Protein AF-A0A7X7E985-F1 (afdb_monomer)

Foldseek 3Di:
DDDDDDDDDDDDDDDPDDPDDDDPPPVVVVVVVVVVVVVVVVVDVVVNPVCPDLVNLLVVLVVCCVVVNDPPVRSVVVSVVCVVVVVVVVVVVVVVVVVVVCVVCVVVVNDDPVVVVVVVVVVVVVVVVVVVVVVVVVVVVVVVVVDDPDD

pLDDT: mean 75.58, std 18.16, range [35.88, 96.62]

Radius of gyration: 42.48 Å; Cα contacts (8 Å, |Δi|>4): 26; chains: 1; bounding box: 105×61×126 Å

Mean predicted aligned error: 18.36 Å

Sequence (151 aa):
MTEEADSNRVSEDQEDATGESGAESDTRSAAAHGVRDLIERTFLAGMGAAALTKDRVQELVEEFIRKGQLSTDEGRDVVDRLVARSRDEARAVLKKADVSLHGAYQDLGLSTKGELEDMEFRLRQLEHRVQLLEAAADLQAGQEAAGPDGE

Solvent-accessible surface area (backbone atoms only — not comparable to full-atom values): 9213 Å² total; per-residue (Å²): 141,77,82,84,90,78,91,78,90,79,90,82,90,78,83,94,73,81,96,78,89,84,80,73,64,61,67,57,49,54,52,53,51,53,52,50,53,52,50,53,52,52,52,49,59,75,63,31,78,87,58,72,40,70,66,53,53,49,55,51,41,54,47,36,33,76,70,71,76,38,53,74,65,59,38,50,52,53,52,51,52,49,60,54,49,50,54,55,50,48,52,54,48,50,58,48,47,54,54,53,48,54,50,54,28,54,78,69,70,48,80,51,74,65,60,50,53,54,49,50,55,53,46,56,53,49,53,54,53,48,54,56,49,51,56,51,48,54,52,49,55,60,51,62,77,62,56,87,89,77,130

Secondary structure (DSSP, 8-state):
---------------------SSSHHHHHHHHHHHHHHHHHHHHHHH-GGG--HHHHHHHHHHHHHTTSS-HHHHHHHHHHHHHHHHHHHHHHHHHHHHHHHHHHHHTT---HHHHHHHHHHHHHHHHHHHHHHHHHHHHHHHHTTS----

Structure (mmCIF, N/CA/C/O backbone):
data_AF-A0A7X7E985-F1
#
_entry.id   AF-A0A7X7E985-F1
#
loop_
_atom_site.group_PDB
_atom_site.id
_atom_site.type_symbol
_atom_site.label_atom_id
_atom_site.label_alt_id
_atom_site.label_comp_id
_atom_site.label_asym_id
_atom_site.label_entity_id
_atom_site.label_seq_id
_atom_site.pdbx_PDB_ins_code
_atom_site.Cartn_x
_atom_site.Cartn_y
_atom_site.Cartn_z
_atom_site.occupancy
_atom_site.B_iso_or_equiv
_atom_site.auth_seq_id
_atom_site.auth_comp_id
_atom_site.auth_asym_id
_atom_site.auth_atom_id
_atom_site.pdbx_PDB_model_num
ATOM 1 N N . MET A 1 1 ? -81.311 45.860 42.038 1.00 35.88 1 MET A N 1
ATOM 2 C CA . MET A 1 1 ? -82.310 44.941 42.612 1.00 35.88 1 MET A CA 1
ATOM 3 C C . MET A 1 1 ? -82.246 43.671 41.786 1.00 35.88 1 MET A C 1
ATOM 5 O O . MET A 1 1 ? -82.687 43.740 40.646 1.00 35.88 1 MET A O 1
ATOM 9 N N . THR A 1 2 ? -81.644 42.564 42.205 1.00 40.31 2 THR A N 1
ATOM 10 C CA . THR A 1 2 ? -80.744 42.185 43.333 1.00 40.31 2 THR A CA 1
ATOM 11 C C . THR A 1 2 ? -79.963 40.942 42.819 1.00 40.31 2 THR A C 1
ATOM 13 O O . THR A 1 2 ? -80.179 40.559 41.669 1.00 40.31 2 THR A O 1
ATOM 16 N N . GLU A 1 3 ? -79.020 40.283 43.493 1.00 44.09 3 GLU A N 1
ATOM 17 C CA . GLU A 1 3 ? -78.332 40.448 44.793 1.00 44.09 3 GLU A CA 1
ATOM 18 C C . GLU A 1 3 ? -77.073 41.363 44.602 1.00 44.09 3 GLU A C 1
ATOM 20 O O . GLU A 1 3 ? -77.172 42.275 43.776 1.00 44.09 3 GLU A O 1
ATOM 25 N N . GLU A 1 4 ? -75.925 41.412 45.309 1.00 40.91 4 GLU A N 1
ATOM 26 C CA . GLU A 1 4 ? -75.210 40.606 46.338 1.00 40.91 4 GLU A CA 1
ATOM 27 C C . GLU A 1 4 ? -74.616 39.265 45.798 1.00 40.91 4 GLU A C 1
ATOM 29 O O . GLU A 1 4 ? -75.235 38.622 44.961 1.00 40.91 4 GLU A O 1
ATOM 34 N N . ALA A 1 5 ? -73.317 38.921 45.926 1.00 42.34 5 ALA A N 1
ATOM 35 C CA . ALA A 1 5 ? -72.364 38.732 47.053 1.00 42.34 5 ALA A CA 1
ATOM 36 C C . ALA A 1 5 ? -72.441 37.297 47.651 1.00 42.34 5 ALA A C 1
ATOM 38 O O . ALA A 1 5 ? -73.527 36.736 47.718 1.00 42.34 5 ALA A O 1
ATOM 39 N N . ASP A 1 6 ? -71.367 36.598 48.056 1.00 42.91 6 ASP A N 1
ATOM 40 C CA . ASP A 1 6 ? -69.960 36.941 48.372 1.00 42.91 6 ASP A CA 1
ATOM 41 C C . ASP A 1 6 ? -69.045 35.678 48.224 1.00 42.91 6 ASP A C 1
ATOM 43 O O . ASP A 1 6 ? -69.581 34.578 48.178 1.00 42.91 6 ASP A O 1
ATOM 47 N N . SER A 1 7 ? -67.703 35.831 48.228 1.00 44.31 7 SER A N 1
ATOM 48 C CA . SER A 1 7 ? -66.670 34.913 48.800 1.00 44.31 7 SER A CA 1
ATOM 49 C C . SER A 1 7 ? -66.619 33.399 48.420 1.00 44.31 7 SER A C 1
ATOM 51 O O . SER A 1 7 ? -67.623 32.711 48.387 1.00 44.31 7 SER A O 1
ATOM 53 N N . ASN A 1 8 ? -65.475 32.704 48.272 1.00 40.03 8 ASN A N 1
ATOM 54 C CA . ASN A 1 8 ? -64.070 32.950 48.653 1.00 40.03 8 ASN A CA 1
ATOM 55 C C . ASN A 1 8 ? -63.147 31.817 48.098 1.00 40.03 8 ASN A C 1
ATOM 57 O O . ASN A 1 8 ? -63.649 30.713 47.937 1.00 40.03 8 ASN A O 1
ATOM 61 N N . ARG A 1 9 ? -61.810 32.035 48.050 1.00 41.31 9 ARG A N 1
ATOM 62 C CA . ARG A 1 9 ? -60.705 31.025 48.213 1.00 41.31 9 ARG A CA 1
ATOM 63 C C . ARG A 1 9 ? -60.568 29.833 47.221 1.00 41.31 9 ARG A C 1
ATOM 65 O O . ARG A 1 9 ? -61.555 29.305 46.744 1.00 41.31 9 ARG A O 1
ATOM 72 N N . VAL A 1 10 ? -59.370 29.279 46.953 1.00 42.94 10 VAL A N 1
ATOM 73 C CA . VAL A 1 10 ? -57.961 29.757 47.063 1.00 42.94 10 VAL A CA 1
ATOM 74 C C . VAL A 1 10 ? -57.035 28.812 46.262 1.00 42.94 10 VAL A C 1
ATOM 76 O O . VAL A 1 10 ? -57.389 27.643 46.135 1.00 42.94 10 VAL A O 1
ATOM 79 N N . SER A 1 11 ? -55.853 29.295 45.831 1.00 40.66 11 SER A N 1
ATOM 80 C CA . SER A 1 11 ? -54.718 28.522 45.247 1.00 40.66 11 SER A CA 1
ATOM 81 C C . SER A 1 11 ? -55.035 27.714 43.955 1.00 40.66 11 SER A C 1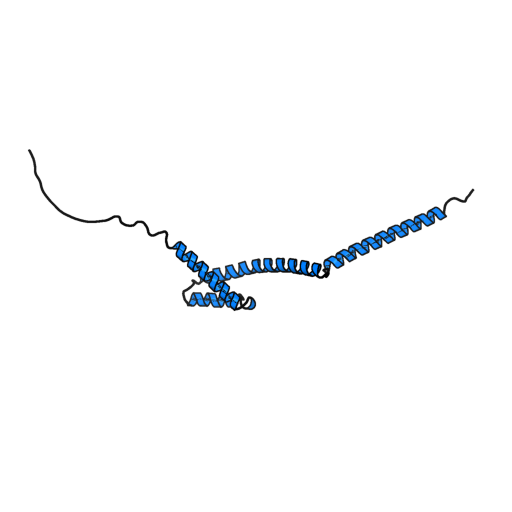
ATOM 83 O O . SER A 1 11 ? -56.195 27.577 43.589 1.00 40.66 11 SER A O 1
ATOM 85 N N . GLU A 1 12 ? -54.088 27.242 43.136 1.00 48.66 12 GLU A N 1
ATOM 86 C CA . GLU A 1 12 ? -52.641 26.992 43.306 1.00 48.66 12 GLU A CA 1
ATOM 87 C C . GLU A 1 12 ? -51.805 27.504 42.114 1.00 48.66 12 GLU A C 1
ATOM 89 O O . GLU A 1 12 ? -52.324 27.729 41.020 1.00 48.66 12 GLU A O 1
ATOM 94 N N . ASP A 1 13 ? -50.501 27.681 42.337 1.00 41.94 13 ASP A N 1
ATOM 95 C CA . ASP A 1 13 ? -49.528 28.109 41.330 1.00 41.94 13 ASP A CA 1
ATOM 96 C C . ASP A 1 13 ? -49.130 26.979 40.367 1.00 41.94 13 ASP A C 1
ATOM 98 O O . ASP A 1 13 ? -48.830 25.856 40.780 1.00 41.94 13 ASP A O 1
ATOM 102 N N . GLN A 1 14 ? -48.970 27.306 39.084 1.00 40.00 14 GLN A N 1
ATOM 103 C CA . GLN A 1 14 ? -48.026 26.591 38.226 1.00 40.00 14 GLN A CA 1
ATOM 104 C C . GLN A 1 14 ? -47.400 27.568 37.224 1.00 40.00 14 GLN A C 1
ATOM 106 O O . GLN A 1 14 ? -48.026 27.972 36.246 1.00 40.00 14 GLN A O 1
ATOM 111 N N . GLU A 1 15 ? -46.158 27.971 37.491 1.00 42.59 15 GLU A N 1
ATOM 112 C CA . GLU A 1 15 ? -45.327 28.686 36.524 1.00 42.59 15 GLU A CA 1
ATOM 113 C C . GLU A 1 15 ? -44.899 27.697 35.428 1.00 42.59 15 GLU A C 1
ATOM 115 O O . GLU A 1 15 ? -44.236 26.700 35.717 1.00 42.59 15 GLU A O 1
ATOM 120 N N . ASP A 1 16 ? -45.284 27.949 34.174 1.00 36.56 16 ASP A N 1
ATOM 121 C CA . ASP A 1 16 ? -44.947 27.082 33.035 1.00 36.56 16 ASP A CA 1
ATOM 122 C C . ASP A 1 16 ? -43.492 27.333 32.592 1.00 36.56 16 ASP A C 1
ATOM 124 O O . ASP A 1 16 ? -43.200 28.114 31.681 1.00 36.56 16 ASP A O 1
ATOM 128 N N . ALA A 1 17 ? -42.555 26.759 33.351 1.00 40.62 17 ALA A N 1
ATOM 129 C CA . ALA A 1 17 ? -41.139 27.099 33.307 1.00 40.62 17 ALA A CA 1
ATOM 130 C C . ALA A 1 17 ? -40.275 26.059 32.567 1.00 40.62 17 ALA A C 1
ATOM 132 O O . ALA A 1 17 ? -40.237 24.877 32.904 1.00 40.62 17 ALA A O 1
ATOM 133 N N . THR A 1 18 ? -39.435 26.556 31.652 1.00 38.69 18 THR A N 1
ATOM 134 C CA . THR A 1 18 ? -38.236 25.884 31.100 1.00 38.69 18 THR A CA 1
ATOM 135 C C . THR A 1 18 ? -38.449 24.610 30.265 1.00 38.69 18 THR A C 1
ATOM 137 O O . THR A 1 18 ? -37.964 23.529 30.592 1.00 38.69 18 THR A O 1
ATOM 140 N N . GLY A 1 19 ? -39.037 24.769 29.077 1.00 44.31 19 GLY A N 1
ATOM 141 C CA . GLY A 1 19 ? -39.000 23.770 27.996 1.00 44.31 19 GLY A CA 1
ATOM 142 C C . GLY A 1 19 ? -37.687 23.722 27.188 1.00 44.31 19 GLY A C 1
ATOM 143 O O . GLY A 1 19 ? -37.735 23.471 25.987 1.00 44.31 19 GLY A O 1
ATOM 144 N N . GLU A 1 20 ? -36.522 23.980 27.798 1.00 43.97 20 GLU A N 1
ATOM 145 C CA . GLU A 1 20 ? -35.222 24.095 27.103 1.00 43.97 20 GLU A CA 1
ATOM 146 C C . GLU A 1 20 ? -34.101 23.297 27.802 1.00 43.97 20 GLU A C 1
ATOM 148 O O . GLU A 1 20 ? -33.321 23.836 28.582 1.00 43.97 20 GLU A O 1
ATOM 153 N N . SER A 1 21 ? -33.992 21.991 27.520 1.00 50.56 21 SER A N 1
ATOM 154 C CA . SER A 1 21 ? -32.859 21.163 27.989 1.00 50.56 21 SER A CA 1
ATOM 155 C C . SER A 1 21 ? -32.565 19.962 27.069 1.00 50.56 21 SER A C 1
ATOM 157 O O . SER A 1 21 ? -32.457 18.820 27.507 1.00 50.56 21 SER A O 1
ATOM 159 N N . GLY A 1 22 ? -32.489 20.210 25.754 1.00 45.62 22 GLY A N 1
ATOM 160 C CA . GLY A 1 22 ? -32.326 19.161 24.729 1.00 45.62 22 GLY A CA 1
ATOM 161 C C . GLY A 1 22 ? -31.128 19.306 23.781 1.00 45.62 22 GLY A C 1
ATOM 162 O O . GLY A 1 22 ? -30.992 18.487 22.880 1.00 45.62 22 GLY A O 1
ATOM 163 N N . ALA A 1 23 ? -30.287 20.338 23.931 1.00 47.16 23 ALA A N 1
ATOM 164 C CA . ALA A 1 23 ? -29.278 20.710 22.923 1.00 47.16 23 ALA A CA 1
ATOM 165 C C . ALA A 1 23 ? -27.804 20.578 23.373 1.00 47.16 23 ALA A C 1
ATOM 167 O O . ALA A 1 23 ? -26.897 20.768 22.564 1.00 47.16 23 ALA A O 1
ATOM 168 N N . GLU A 1 24 ? -27.539 20.267 24.64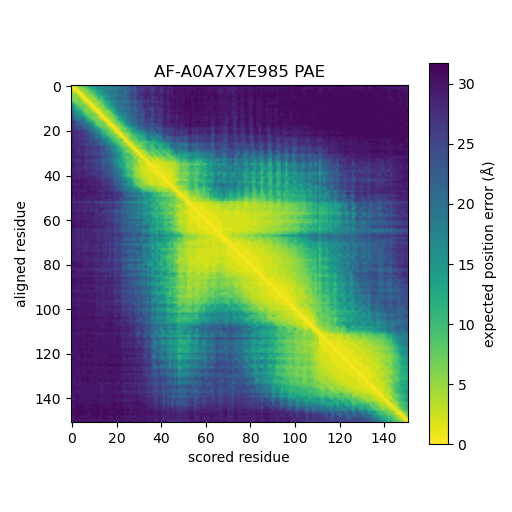7 1.00 47.53 24 GLU A N 1
ATOM 169 C CA . GLU A 1 24 ? -26.189 20.349 25.240 1.00 47.53 24 GLU A CA 1
ATOM 170 C C . GLU A 1 24 ? -25.485 18.991 25.456 1.00 47.53 24 GLU A C 1
ATOM 172 O O . GLU A 1 24 ? -24.311 18.952 25.830 1.00 47.53 24 GLU A O 1
ATOM 177 N N . SER A 1 25 ? -26.164 17.865 25.211 1.00 46.66 25 SER A N 1
ATOM 178 C CA . SER A 1 25 ? -25.604 16.510 25.365 1.00 46.66 25 SER A CA 1
ATOM 179 C C . SER A 1 25 ? -24.581 16.152 24.283 1.00 46.66 25 SER A C 1
ATOM 181 O O . SER A 1 25 ? -23.500 15.625 24.568 1.00 46.66 25 SER A O 1
ATOM 183 N N . ASP A 1 26 ? -24.919 16.439 23.029 1.00 51.34 26 ASP A N 1
ATOM 184 C CA . ASP A 1 26 ? -24.312 15.773 21.872 1.00 51.34 26 ASP A CA 1
ATOM 185 C C . ASP A 1 26 ? -22.898 16.286 21.584 1.00 51.34 26 ASP A C 1
ATOM 187 O O . ASP A 1 26 ? -21.985 15.514 21.274 1.00 51.34 26 ASP A O 1
ATOM 191 N N . THR A 1 27 ? -22.676 17.587 21.782 1.00 54.59 27 THR A N 1
ATOM 192 C CA . THR A 1 27 ? -21.359 18.228 21.647 1.00 54.59 27 THR A CA 1
ATOM 193 C C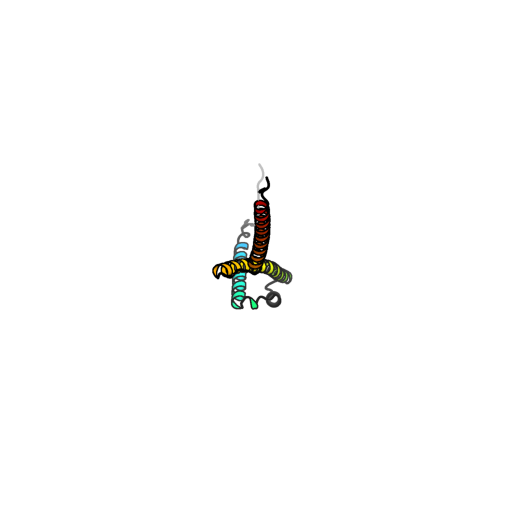 . THR A 1 27 ? -20.356 17.700 22.675 1.00 54.59 27 THR A C 1
ATOM 195 O O . THR A 1 27 ? -19.178 17.522 22.352 1.00 54.59 27 THR A O 1
ATOM 198 N N . ARG A 1 28 ? -20.813 17.372 23.893 1.00 57.38 28 ARG A N 1
ATOM 199 C CA . ARG A 1 28 ? -19.970 16.778 24.941 1.00 57.38 28 ARG A CA 1
ATOM 200 C C . ARG A 1 28 ? -19.601 15.324 24.617 1.00 57.38 28 ARG A C 1
ATOM 202 O O . ARG A 1 28 ? -18.457 14.937 24.858 1.00 57.38 28 ARG A O 1
ATOM 209 N N . SER A 1 29 ? -20.507 14.546 24.015 1.00 52.25 29 SER A N 1
ATOM 210 C CA . SER A 1 29 ? -20.203 13.173 23.575 1.00 52.25 29 SER A CA 1
ATOM 211 C C . SER A 1 29 ? -19.231 13.145 22.390 1.00 52.25 29 SER A C 1
ATOM 213 O O . SER A 1 29 ? -18.249 12.402 22.416 1.00 52.25 29 SER A O 1
ATOM 215 N N . ALA A 1 30 ? -19.425 14.011 21.388 1.00 57.78 30 ALA A N 1
ATOM 216 C CA . ALA A 1 30 ? -18.535 14.102 20.227 1.00 57.78 30 ALA A CA 1
ATOM 217 C C . ALA A 1 30 ? -17.075 14.405 20.624 1.00 57.78 30 ALA A C 1
ATOM 219 O O . ALA A 1 30 ? -16.146 13.757 20.134 1.00 57.78 30 ALA A O 1
ATOM 220 N N . ALA A 1 31 ? -16.868 15.333 21.567 1.00 62.16 31 ALA A N 1
ATOM 221 C CA . ALA A 1 31 ? -15.545 15.630 22.115 1.00 62.16 31 ALA A CA 1
ATOM 222 C C . ALA A 1 31 ? -14.936 14.428 22.865 1.00 62.16 31 ALA A C 1
ATOM 224 O O . ALA A 1 31 ? -13.767 14.098 22.657 1.00 62.16 31 ALA A O 1
ATOM 225 N N . ALA A 1 32 ? -15.728 13.732 23.690 1.00 64.69 32 ALA A N 1
ATOM 226 C CA . ALA A 1 32 ? -15.276 12.543 24.413 1.00 64.69 32 ALA A CA 1
ATOM 227 C C . ALA A 1 32 ? -14.862 11.400 23.465 1.00 64.69 32 ALA A C 1
ATOM 229 O O . ALA A 1 32 ? -13.839 10.751 23.690 1.00 64.69 32 ALA A O 1
ATOM 230 N N . HIS A 1 33 ? -15.602 11.181 22.373 1.00 71.50 33 HIS A N 1
ATOM 231 C CA . HIS A 1 33 ? -15.262 10.178 21.360 1.00 71.50 33 HIS A CA 1
ATOM 232 C C . HIS A 1 33 ? -13.974 10.531 20.597 1.00 71.50 33 HIS A C 1
ATOM 234 O O . HIS A 1 33 ? -13.136 9.654 20.391 1.00 71.50 33 HIS A O 1
ATOM 240 N N . GLY A 1 34 ? -13.772 11.804 20.236 1.00 85.88 34 GLY A N 1
ATOM 241 C CA . GLY A 1 34 ? -12.542 12.262 19.579 1.00 85.88 34 GLY A CA 1
ATOM 242 C C . GLY A 1 34 ? -11.294 12.102 20.457 1.00 85.88 34 GLY A C 1
ATOM 243 O O . GLY A 1 34 ? -10.253 11.650 19.982 1.00 85.88 34 GLY A O 1
ATOM 244 N N . VAL A 1 35 ? -11.405 12.399 21.757 1.00 87.12 35 VAL A N 1
ATOM 245 C CA . VAL A 1 35 ? -10.318 12.171 22.728 1.00 87.12 35 VAL A CA 1
ATOM 246 C C . VAL A 1 35 ? -10.045 10.673 22.917 1.00 87.12 35 VAL A C 1
ATOM 248 O O . VAL A 1 35 ? -8.883 10.271 22.955 1.00 87.12 35 VAL A O 1
ATOM 251 N N . ARG A 1 36 ? -11.089 9.833 22.971 1.00 84.19 36 ARG A N 1
ATOM 252 C CA . ARG A 1 36 ? -10.967 8.367 23.069 1.00 84.19 36 ARG A CA 1
ATOM 253 C C . ARG A 1 36 ? -10.189 7.780 21.881 1.00 84.19 36 ARG A C 1
ATOM 255 O O . ARG A 1 36 ? -9.206 7.077 22.096 1.00 84.19 36 ARG A O 1
ATOM 262 N N . ASP A 1 37 ? -10.577 8.126 20.653 1.00 83.00 37 ASP A N 1
ATOM 263 C CA . ASP A 1 37 ? -9.917 7.684 19.412 1.00 83.00 37 ASP A CA 1
ATOM 264 C C . ASP A 1 37 ? -8.455 8.174 19.327 1.00 83.00 37 ASP A C 1
ATOM 266 O O . ASP A 1 37 ? -7.557 7.419 18.952 1.00 83.00 37 ASP A O 1
ATOM 270 N N . LEU A 1 38 ? -8.164 9.407 19.763 1.00 86.81 38 LEU A N 1
ATOM 271 C CA . LEU A 1 38 ? -6.789 9.918 19.821 1.00 86.81 38 LEU A CA 1
ATOM 272 C C . LEU A 1 38 ? -5.912 9.165 20.840 1.00 86.81 38 LEU A C 1
ATOM 274 O O . LEU A 1 38 ? -4.740 8.901 20.553 1.00 86.81 38 LEU A O 1
ATOM 278 N N . ILE A 1 39 ? -6.459 8.797 22.003 1.00 84.06 39 ILE A N 1
ATOM 279 C CA . ILE A 1 39 ? -5.743 8.011 23.020 1.00 84.06 39 ILE A CA 1
ATOM 280 C C . ILE A 1 39 ? -5.473 6.594 22.505 1.00 84.06 39 ILE A C 1
ATOM 282 O O . ILE A 1 39 ? -4.330 6.143 22.577 1.00 84.06 39 ILE A O 1
ATOM 286 N N . GLU A 1 40 ? -6.472 5.919 21.929 1.00 75.75 40 GLU A N 1
ATOM 287 C CA . GLU A 1 40 ? -6.301 4.580 21.348 1.00 75.75 40 GLU A CA 1
ATOM 288 C C . GLU A 1 40 ? -5.238 4.584 20.241 1.00 75.75 40 GLU A C 1
ATOM 290 O O . GLU A 1 40 ? -4.303 3.785 20.283 1.00 75.75 40 GLU A O 1
ATOM 295 N N . ARG A 1 41 ? -5.298 5.537 19.301 1.00 73.44 41 ARG A N 1
ATOM 296 C CA . ARG A 1 41 ? -4.285 5.678 18.241 1.00 7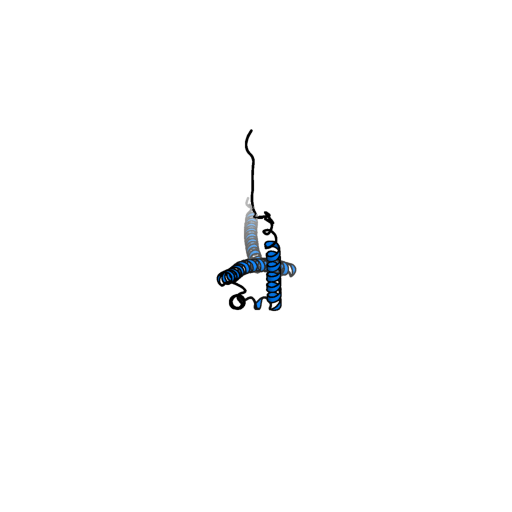3.44 41 ARG A CA 1
ATOM 297 C C . ARG A 1 41 ? -2.887 5.949 18.792 1.00 73.44 41 ARG A C 1
ATOM 299 O O . ARG A 1 41 ? -1.929 5.353 18.308 1.00 73.44 41 ARG A O 1
ATOM 306 N N . THR A 1 42 ? -2.756 6.818 19.796 1.00 83.25 42 THR A N 1
ATOM 307 C CA . THR A 1 42 ? -1.452 7.148 20.401 1.00 83.25 42 THR A CA 1
ATOM 308 C C . THR A 1 42 ? -0.861 5.954 21.155 1.00 83.25 42 THR A C 1
ATOM 310 O O . THR A 1 42 ? 0.330 5.676 21.032 1.00 83.25 42 THR A O 1
ATOM 313 N N . PHE A 1 43 ? -1.690 5.202 21.883 1.00 80.38 43 PHE A N 1
ATOM 314 C CA . PHE A 1 43 ? -1.280 3.990 22.596 1.00 80.38 43 PHE A CA 1
ATOM 315 C C . PHE A 1 43 ? -0.843 2.877 21.630 1.00 80.38 43 PHE A C 1
ATOM 317 O O . PHE A 1 43 ? 0.228 2.293 21.798 1.00 80.38 43 PHE A O 1
ATOM 324 N N . LEU A 1 44 ? -1.614 2.641 20.564 1.00 71.56 44 LEU A N 1
ATOM 325 C CA . LEU A 1 44 ? -1.275 1.673 19.516 1.00 71.56 44 LEU A CA 1
ATOM 326 C C . LEU A 1 44 ? -0.018 2.081 18.728 1.00 71.56 44 LEU A C 1
ATOM 328 O O . LEU A 1 44 ? 0.811 1.226 18.420 1.00 71.56 44 LEU A O 1
ATOM 332 N N . ALA A 1 45 ? 0.180 3.376 18.459 1.00 75.69 45 ALA A N 1
ATOM 333 C CA . ALA A 1 45 ? 1.418 3.882 17.865 1.00 75.69 45 ALA A CA 1
ATOM 334 C C . ALA A 1 45 ? 2.631 3.676 18.792 1.00 75.69 45 ALA A C 1
ATOM 336 O O . ALA A 1 45 ? 3.696 3.288 18.317 1.00 75.69 45 ALA A O 1
ATOM 337 N N . GLY A 1 46 ? 2.462 3.868 20.106 1.00 79.50 46 GLY A N 1
ATOM 338 C CA . GLY A 1 46 ? 3.504 3.645 21.113 1.00 79.50 46 GLY A CA 1
ATOM 339 C C . GLY A 1 46 ? 3.915 2.177 21.289 1.00 79.50 46 GLY A C 1
ATOM 340 O O . GLY A 1 46 ? 5.076 1.907 21.583 1.00 79.50 46 GLY A O 1
ATOM 341 N N . MET A 1 47 ? 3.000 1.226 21.067 1.00 76.00 47 MET A N 1
ATOM 342 C CA . MET A 1 47 ? 3.317 -0.213 21.040 1.00 76.00 47 MET A CA 1
ATOM 343 C C . MET A 1 47 ? 3.817 -0.707 19.669 1.00 76.00 47 MET A C 1
ATOM 345 O O . MET A 1 47 ? 4.400 -1.787 19.575 1.00 76.00 47 MET A O 1
ATOM 349 N N . GLY A 1 48 ? 3.610 0.079 18.609 1.00 72.81 48 GLY A N 1
ATOM 350 C CA . GLY A 1 48 ? 3.998 -0.243 17.239 1.00 72.81 48 GLY A CA 1
ATOM 351 C C . GLY A 1 48 ? 3.057 -1.231 16.538 1.00 72.81 48 GLY A C 1
ATOM 352 O O . GLY A 1 48 ? 2.361 -2.035 17.155 1.00 72.81 48 GLY A O 1
ATOM 353 N N . ALA A 1 49 ? 3.061 -1.204 15.201 1.00 68.62 49 ALA A N 1
ATOM 354 C CA . ALA A 1 49 ? 2.120 -1.972 14.376 1.00 68.62 49 ALA A CA 1
ATOM 355 C C . ALA A 1 49 ? 2.173 -3.500 14.594 1.00 68.62 49 ALA A C 1
ATOM 357 O O . ALA A 1 49 ? 1.169 -4.177 14.397 1.00 68.62 49 ALA A O 1
ATOM 358 N N . ALA A 1 50 ? 3.308 -4.047 15.045 1.00 67.31 50 ALA A N 1
ATOM 359 C CA . ALA A 1 50 ? 3.448 -5.472 15.359 1.00 67.31 50 ALA A CA 1
ATOM 360 C C . ALA A 1 50 ? 2.638 -5.918 16.597 1.00 67.31 50 ALA A C 1
ATOM 362 O O . ALA A 1 50 ? 2.328 -7.101 16.723 1.00 67.31 50 ALA A O 1
ATOM 363 N N . ALA A 1 51 ? 2.271 -4.994 17.493 1.00 71.00 51 ALA A N 1
ATOM 364 C CA . ALA A 1 51 ? 1.412 -5.277 18.644 1.00 71.00 51 ALA A CA 1
ATOM 365 C C . ALA A 1 51 ? -0.090 -5.274 18.294 1.00 71.00 51 ALA A C 1
ATOM 367 O O . ALA A 1 51 ? -0.900 -5.779 19.071 1.00 71.00 51 ALA A O 1
ATOM 368 N N . LEU A 1 52 ? -0.472 -4.740 17.125 1.00 71.44 52 LEU A N 1
ATOM 369 C CA . LEU A 1 52 ? -1.858 -4.654 16.653 1.00 71.44 52 LEU A CA 1
ATOM 370 C C . LEU A 1 52 ? -2.337 -5.996 16.062 1.00 71.44 52 LEU A C 1
ATOM 372 O O . LEU A 1 52 ? -2.708 -6.086 14.891 1.00 71.44 52 LEU A O 1
ATOM 376 N N . THR A 1 53 ? -2.323 -7.064 16.864 1.00 81.62 53 THR A N 1
ATOM 377 C CA . THR A 1 53 ? -2.952 -8.342 16.491 1.00 81.62 53 THR A CA 1
ATOM 378 C C . THR A 1 53 ? -4.421 -8.365 16.910 1.00 81.62 53 THR A C 1
ATOM 380 O O . THR A 1 53 ? -4.826 -7.672 17.847 1.00 81.62 53 THR A O 1
ATOM 383 N N . LYS A 1 54 ? -5.233 -9.199 16.243 1.00 83.81 54 LYS A N 1
ATOM 384 C CA . LYS A 1 54 ? -6.647 -9.392 16.608 1.00 83.81 54 LYS A CA 1
ATOM 385 C C . LYS A 1 54 ? -6.793 -9.757 18.089 1.00 83.81 54 LYS A C 1
ATOM 387 O O . LYS A 1 54 ? -7.651 -9.205 18.769 1.00 83.81 54 LYS A O 1
ATOM 392 N N . ASP A 1 55 ? -5.931 -10.642 18.577 1.00 84.81 55 ASP A N 1
ATOM 393 C CA . ASP A 1 55 ? -6.001 -11.185 19.935 1.00 84.81 55 ASP A CA 1
ATOM 394 C C . ASP A 1 55 ? -5.758 -10.090 20.985 1.00 84.81 55 ASP A C 1
ATOM 396 O O . ASP A 1 55 ? -6.491 -10.014 21.967 1.00 84.81 55 ASP A O 1
ATOM 400 N N . ARG A 1 56 ? -4.806 -9.174 20.740 1.00 86.81 56 ARG A N 1
ATOM 401 C CA . ARG A 1 56 ? -4.553 -8.014 21.616 1.00 86.81 56 ARG A CA 1
ATOM 402 C C . ARG A 1 56 ? -5.691 -6.998 21.597 1.00 86.81 56 ARG A C 1
ATOM 404 O O . ARG A 1 56 ? -6.024 -6.437 22.636 1.00 86.81 56 ARG A O 1
ATOM 411 N N . VAL A 1 57 ? -6.322 -6.784 20.443 1.00 86.56 57 VAL A N 1
ATOM 412 C CA . VAL A 1 57 ? -7.515 -5.927 20.349 1.00 86.56 57 VAL A CA 1
ATOM 413 C C . VAL A 1 57 ? -8.681 -6.543 21.128 1.00 86.56 57 VAL A C 1
ATOM 415 O O . VAL A 1 57 ? -9.348 -5.830 21.874 1.00 86.56 57 VAL A O 1
ATOM 418 N N . GLN A 1 58 ? -8.905 -7.858 21.016 1.00 89.38 58 GLN A N 1
ATOM 419 C CA . GLN A 1 58 ? -9.936 -8.550 21.795 1.00 89.38 58 GLN A CA 1
ATOM 420 C C . GLN A 1 58 ? -9.642 -8.501 23.302 1.00 89.38 58 GLN A C 1
ATOM 422 O O . GLN A 1 58 ? -10.533 -8.153 24.070 1.00 89.38 58 GLN A O 1
ATOM 427 N N . GLU A 1 59 ? -8.401 -8.754 23.724 1.00 90.12 59 GLU A N 1
ATOM 428 C CA . GLU A 1 59 ? -7.969 -8.696 25.129 1.00 90.12 59 GLU A CA 1
ATOM 429 C C . GLU A 1 59 ? -8.224 -7.316 25.768 1.00 90.12 59 GLU A C 1
ATOM 431 O O . GLU A 1 59 ? -8.762 -7.243 26.877 1.00 90.12 59 GLU A O 1
ATOM 436 N N . LEU A 1 60 ? -7.913 -6.228 25.046 1.00 88.56 60 LEU A N 1
ATOM 437 C CA . LEU A 1 60 ? -8.183 -4.847 25.468 1.00 88.56 60 LEU A CA 1
ATOM 438 C C . LEU A 1 60 ? -9.687 -4.544 25.538 1.00 88.56 60 LEU A C 1
ATOM 440 O O . LEU A 1 60 ? -10.167 -4.030 26.548 1.00 88.56 60 LEU A O 1
ATOM 444 N N . VAL A 1 61 ? -10.450 -4.882 24.494 1.00 91.81 61 VAL A N 1
ATOM 445 C CA . VAL A 1 61 ? -11.911 -4.683 24.459 1.00 91.81 61 VAL A CA 1
ATOM 446 C C . VAL A 1 61 ? -12.600 -5.437 25.598 1.00 91.81 61 VAL A C 1
ATOM 448 O O . VAL A 1 61 ? -13.465 -4.889 26.279 1.00 91.81 61 VAL A O 1
ATOM 451 N N . GLU A 1 62 ? -12.177 -6.668 25.870 1.00 92.94 62 GLU A N 1
ATOM 452 C CA . GLU A 1 62 ? -12.715 -7.489 26.951 1.00 92.94 62 GLU A CA 1
ATOM 453 C C . GLU A 1 62 ? -12.287 -6.967 28.335 1.00 92.94 62 GLU A C 1
ATOM 455 O O . GLU A 1 62 ? -13.003 -7.139 29.321 1.00 92.94 62 GLU A O 1
ATOM 460 N N . GLU A 1 63 ? -11.152 -6.266 28.448 1.00 92.56 63 GLU A N 1
ATOM 461 C CA . GLU A 1 63 ? -10.808 -5.483 29.643 1.00 92.56 63 GLU A CA 1
ATOM 462 C C . GLU A 1 63 ? -11.745 -4.275 29.840 1.00 92.56 63 GLU A C 1
ATOM 464 O O . GLU A 1 63 ? -12.229 -4.064 30.953 1.00 92.56 63 GLU A O 1
ATOM 469 N N . PHE A 1 64 ? -12.073 -3.526 28.781 1.00 90.88 64 PHE A N 1
ATOM 470 C CA . PHE A 1 64 ? -13.044 -2.423 28.852 1.00 90.88 64 PHE A CA 1
ATOM 471 C C . PHE A 1 64 ? -14.457 -2.903 29.218 1.00 90.88 64 PHE A C 1
ATOM 473 O O . PHE A 1 64 ? -15.118 -2.254 30.032 1.00 90.88 64 PHE A O 1
ATOM 480 N N . ILE A 1 65 ? -14.897 -4.058 28.702 1.00 93.75 65 ILE A N 1
ATOM 481 C CA . ILE A 1 65 ? -16.168 -4.688 29.100 1.00 93.75 65 ILE A CA 1
ATOM 482 C C . ILE A 1 65 ? -16.143 -5.056 30.592 1.00 93.75 65 ILE A C 1
ATOM 484 O O . ILE A 1 65 ? -17.055 -4.695 31.333 1.00 93.75 65 ILE A O 1
ATOM 488 N N . ARG A 1 66 ? -15.068 -5.698 31.078 1.00 93.88 66 ARG A N 1
ATOM 489 C CA . ARG A 1 66 ? -14.905 -6.040 32.509 1.00 93.88 66 ARG A CA 1
ATOM 490 C C . ARG A 1 66 ? -14.866 -4.814 33.430 1.00 93.88 66 ARG A C 1
ATOM 492 O O . ARG A 1 66 ? -15.276 -4.918 34.581 1.00 93.88 66 ARG A O 1
ATOM 499 N N . LYS A 1 67 ? -14.409 -3.659 32.934 1.00 93.50 67 LYS A N 1
ATOM 500 C CA . LYS A 1 67 ? -14.438 -2.364 33.641 1.00 93.50 67 LYS A CA 1
ATOM 501 C C . LYS A 1 67 ? -15.798 -1.649 33.565 1.00 93.50 67 LYS A C 1
ATOM 503 O O . LYS A 1 67 ? -15.933 -0.573 34.142 1.00 93.50 67 LYS A O 1
ATOM 508 N N . GLY A 1 68 ? -16.788 -2.199 32.853 1.00 91.00 68 GLY A N 1
ATOM 509 C CA . GLY A 1 68 ? -18.088 -1.557 32.625 1.00 91.00 68 GLY A CA 1
ATOM 510 C C . GLY A 1 68 ? -18.027 -0.327 31.709 1.00 91.00 68 GLY A C 1
ATOM 511 O O . GLY A 1 68 ? -18.918 0.513 31.758 1.00 91.00 68 GLY A O 1
ATOM 512 N N . GLN A 1 69 ? -16.966 -0.194 30.904 1.00 90.31 69 GLN A N 1
ATOM 513 C CA . GLN A 1 69 ? -16.723 0.957 30.020 1.00 90.31 69 GLN A CA 1
ATOM 514 C C . GLN A 1 69 ? -17.191 0.724 28.572 1.00 90.31 69 GLN A C 1
ATOM 516 O O . GLN A 1 69 ? -17.145 1.648 27.764 1.00 90.31 69 GLN A O 1
ATOM 521 N N . LEU A 1 70 ? -17.608 -0.503 28.251 1.00 91.38 70 LEU A N 1
ATOM 522 C CA . LEU A 1 70 ? -18.212 -0.943 26.991 1.00 91.38 70 LEU A CA 1
ATOM 523 C C . LEU A 1 70 ? -19.211 -2.066 27.300 1.00 91.38 70 LEU A C 1
ATOM 525 O O . LEU A 1 70 ? -18.958 -2.884 28.187 1.00 91.38 70 LEU A O 1
ATOM 529 N N . SER A 1 71 ? -20.310 -2.157 26.553 1.00 93.31 71 SER A N 1
ATOM 530 C CA . SER A 1 71 ? -21.133 -3.370 26.526 1.00 93.31 71 SER A CA 1
ATOM 531 C C . SER A 1 71 ? -20.497 -4.465 25.658 1.00 93.31 71 SER A C 1
ATOM 533 O O . SER A 1 71 ? -19.633 -4.210 24.814 1.00 93.31 71 SER A O 1
ATOM 535 N N . THR A 1 72 ? -20.946 -5.710 25.840 1.00 92.12 72 THR A N 1
ATOM 536 C CA . THR A 1 72 ? -20.482 -6.868 25.058 1.00 92.12 72 THR A CA 1
ATOM 537 C C . THR A 1 72 ? -20.717 -6.701 23.553 1.00 92.12 72 THR A C 1
ATOM 539 O O . THR A 1 72 ? -19.885 -7.126 22.748 1.00 92.12 72 THR A O 1
ATOM 542 N N . ASP A 1 73 ? -21.828 -6.068 23.168 1.00 92.94 73 ASP A N 1
ATOM 543 C CA . ASP A 1 73 ? -22.207 -5.893 21.765 1.00 92.94 73 ASP A CA 1
ATOM 544 C C . ASP A 1 73 ? -21.432 -4.743 21.105 1.00 92.94 73 ASP A C 1
ATOM 546 O O . ASP A 1 73 ? -20.893 -4.928 20.013 1.00 92.94 73 ASP A O 1
ATOM 550 N N . GLU A 1 74 ? -21.252 -3.608 21.793 1.00 90.50 74 GLU A N 1
ATOM 551 C CA . GLU A 1 74 ? -20.351 -2.541 21.325 1.00 90.50 74 GLU A CA 1
ATOM 552 C C . GLU A 1 74 ? -18.907 -3.042 21.191 1.00 90.50 74 GLU A C 1
ATOM 554 O O . GLU A 1 74 ? -18.220 -2.706 20.228 1.00 90.50 74 GLU A O 1
ATOM 559 N N . GLY A 1 75 ? -18.439 -3.871 22.130 1.00 90.31 75 GLY A N 1
ATOM 560 C CA . GLY A 1 75 ? -17.101 -4.454 22.072 1.00 90.31 75 GLY A CA 1
ATOM 561 C C . GLY A 1 75 ? -16.897 -5.354 20.850 1.00 90.31 75 GLY A C 1
ATOM 562 O O . GLY A 1 75 ? -15.887 -5.227 20.155 1.00 90.31 75 GLY A O 1
ATOM 563 N N . ARG A 1 76 ? -17.870 -6.219 20.530 1.00 90.56 76 ARG A N 1
ATOM 564 C CA . ARG A 1 76 ? -17.855 -7.004 19.282 1.00 90.56 76 ARG A CA 1
ATOM 565 C C . ARG A 1 76 ? -17.794 -6.108 18.052 1.00 90.56 76 ARG A C 1
ATOM 567 O O . ARG A 1 76 ? -16.937 -6.309 17.196 1.00 90.56 76 ARG A O 1
ATOM 574 N N . ASP A 1 77 ? -18.658 -5.102 17.994 1.00 93.00 77 ASP A N 1
ATOM 575 C CA . ASP A 1 77 ? -18.756 -4.198 16.853 1.00 93.00 77 ASP A CA 1
ATOM 576 C C . ASP A 1 77 ? -17.488 -3.331 16.668 1.00 93.00 77 ASP A C 1
ATOM 578 O O . ASP A 1 77 ? -17.077 -3.070 15.539 1.00 93.00 77 ASP A O 1
ATOM 582 N N . VAL A 1 78 ? -16.780 -2.971 17.748 1.00 90.69 78 VAL A N 1
ATOM 583 C CA . VAL A 1 78 ? -15.437 -2.357 17.679 1.00 90.69 78 VAL A CA 1
ATOM 584 C C . VAL A 1 78 ? -14.405 -3.314 17.066 1.00 90.69 78 VAL A C 1
ATOM 586 O O . VAL A 1 78 ? -13.650 -2.907 16.177 1.00 90.69 78 VAL A O 1
ATOM 589 N N . VAL A 1 79 ? -14.374 -4.583 17.495 1.00 90.19 79 VAL A N 1
ATOM 590 C CA . VAL A 1 79 ? -13.449 -5.597 16.950 1.00 90.19 79 VAL A CA 1
ATOM 591 C C . VAL A 1 79 ? -13.721 -5.836 15.465 1.00 90.19 79 VAL A C 1
ATOM 593 O O . VAL A 1 79 ? -12.788 -5.797 14.659 1.00 90.19 79 VAL A O 1
ATOM 596 N N . ASP A 1 80 ? -14.980 -6.045 15.082 1.00 90.25 80 ASP A N 1
ATOM 597 C CA . ASP A 1 80 ? -15.345 -6.356 13.699 1.00 90.25 80 ASP A CA 1
ATOM 598 C C . ASP A 1 80 ? -15.150 -5.148 12.767 1.00 90.25 80 ASP A C 1
ATOM 600 O O . ASP A 1 80 ? -14.600 -5.314 11.672 1.00 90.25 80 ASP A O 1
ATOM 604 N N . ARG A 1 81 ? -15.459 -3.916 13.210 1.00 89.00 81 ARG A N 1
ATOM 605 C CA . ARG A 1 81 ? -15.125 -2.693 12.453 1.00 89.00 81 ARG A CA 1
ATOM 606 C C . ARG A 1 81 ? -13.619 -2.541 12.234 1.00 89.00 81 ARG A C 1
ATOM 608 O O . ARG A 1 81 ? -13.209 -2.188 11.126 1.00 89.00 81 ARG A O 1
ATOM 615 N N . LEU A 1 82 ? -12.782 -2.836 13.233 1.00 87.81 82 LEU A N 1
ATOM 616 C CA . LEU A 1 82 ? -11.325 -2.760 13.080 1.00 87.81 82 LEU A CA 1
ATOM 617 C C . LEU A 1 82 ? -10.779 -3.865 12.158 1.00 87.81 82 LEU A C 1
ATOM 619 O O . LEU A 1 82 ? -9.924 -3.592 11.313 1.00 87.81 82 LEU A O 1
ATOM 623 N N . VAL A 1 83 ? -11.287 -5.098 12.259 1.00 86.12 83 VAL A N 1
ATOM 624 C CA . VAL A 1 83 ? -10.897 -6.224 11.386 1.00 86.12 83 VAL A CA 1
ATOM 625 C C . VAL A 1 83 ? -11.340 -6.006 9.934 1.00 86.12 83 VAL A C 1
ATOM 627 O O . VAL A 1 83 ? -10.605 -6.365 9.013 1.00 86.12 83 VAL A O 1
ATOM 630 N N . ALA A 1 84 ? -12.502 -5.391 9.701 1.00 87.56 84 ALA A N 1
ATOM 631 C CA . ALA A 1 84 ? -12.928 -4.984 8.365 1.00 87.56 84 ALA A CA 1
ATOM 632 C C . ALA A 1 84 ? -12.017 -3.878 7.807 1.00 87.56 84 ALA A C 1
ATOM 634 O O . ALA A 1 84 ? -11.379 -4.060 6.770 1.00 87.56 84 ALA A O 1
ATOM 635 N N . ARG A 1 85 ? -11.887 -2.761 8.535 1.00 87.25 85 ARG A N 1
ATOM 636 C CA . ARG A 1 85 ? -11.130 -1.579 8.097 1.00 87.25 85 ARG A CA 1
ATOM 637 C C . ARG A 1 85 ? -9.651 -1.876 7.835 1.00 87.25 85 ARG A C 1
ATOM 639 O O . ARG A 1 85 ? -9.118 -1.451 6.813 1.00 87.25 85 ARG A O 1
ATOM 646 N N . SER A 1 86 ? -9.002 -2.636 8.716 1.00 85.88 86 SER A N 1
ATOM 647 C CA . SER A 1 86 ? -7.580 -2.985 8.579 1.00 85.88 86 SER A CA 1
ATOM 648 C C . SER A 1 86 ? -7.274 -3.794 7.315 1.00 85.88 86 SER A C 1
ATOM 650 O O . SER A 1 86 ? -6.199 -3.627 6.745 1.00 85.88 86 SER A O 1
ATOM 652 N N . ARG A 1 87 ? -8.208 -4.617 6.816 1.00 83.69 87 ARG A N 1
ATOM 653 C CA . ARG A 1 87 ? -8.032 -5.358 5.552 1.00 83.69 87 ARG A CA 1
ATOM 654 C C . ARG A 1 87 ? -7.982 -4.433 4.340 1.00 83.69 87 ARG A C 1
ATOM 656 O O . ARG A 1 87 ? -7.146 -4.636 3.460 1.00 83.69 87 ARG A O 1
ATOM 663 N N . ASP A 1 88 ? -8.844 -3.424 4.295 1.00 87.00 88 ASP A N 1
ATOM 664 C CA . ASP A 1 88 ? -8.908 -2.498 3.162 1.00 87.00 88 ASP A CA 1
ATOM 665 C C . ASP A 1 88 ? -7.823 -1.414 3.237 1.00 87.00 88 ASP A C 1
ATOM 667 O O . ASP A 1 88 ? -7.216 -1.089 2.214 1.00 87.00 88 ASP A O 1
ATOM 671 N N . GLU A 1 89 ? -7.465 -0.949 4.438 1.00 87.06 89 GLU A N 1
ATOM 672 C CA . GLU A 1 89 ? -6.282 -0.102 4.633 1.00 87.06 89 GLU A CA 1
ATOM 673 C C . GLU A 1 89 ? -4.985 -0.854 4.284 1.00 87.06 89 GLU A C 1
ATOM 675 O O . GLU A 1 89 ? -4.157 -0.306 3.559 1.00 87.06 89 GLU A O 1
ATOM 680 N N . ALA A 1 90 ? -4.827 -2.126 4.676 1.00 84.19 90 ALA A N 1
ATOM 681 C CA . ALA A 1 90 ? -3.666 -2.935 4.289 1.00 84.19 90 ALA A CA 1
ATOM 682 C C . ALA A 1 90 ? -3.559 -3.114 2.765 1.00 84.19 90 ALA A C 1
ATOM 684 O O . ALA A 1 90 ? -2.476 -2.950 2.206 1.00 84.19 90 ALA A O 1
ATOM 685 N N . ARG A 1 91 ? -4.673 -3.375 2.065 1.00 86.56 91 ARG A N 1
ATOM 686 C CA . ARG A 1 91 ? -4.714 -3.424 0.588 1.00 86.56 91 ARG A CA 1
ATOM 687 C C . ARG A 1 91 ? -4.306 -2.092 -0.047 1.00 86.56 91 ARG A C 1
ATOM 689 O O . ARG A 1 91 ? -3.549 -2.083 -1.016 1.00 86.56 91 ARG A O 1
ATOM 696 N N . ALA A 1 92 ? -4.790 -0.972 0.491 1.00 87.50 92 ALA A N 1
ATOM 697 C CA . ALA A 1 92 ? -4.452 0.361 -0.002 1.00 87.50 92 ALA A CA 1
ATOM 698 C C . ALA A 1 92 ? -2.979 0.730 0.254 1.00 87.50 92 ALA A C 1
ATOM 700 O O . ALA A 1 92 ? -2.356 1.374 -0.592 1.00 87.50 92 ALA A O 1
ATOM 701 N N . VAL A 1 93 ? -2.412 0.306 1.389 1.00 88.81 93 VAL A N 1
ATOM 702 C CA . VAL A 1 93 ? -0.989 0.472 1.721 1.00 88.81 93 VAL A CA 1
ATOM 703 C C . VAL A 1 93 ? -0.113 -0.396 0.820 1.00 88.81 93 VAL A C 1
ATOM 705 O O . VAL A 1 93 ? 0.818 0.139 0.226 1.00 88.81 93 VAL A O 1
ATOM 708 N N . LEU A 1 94 ? -0.438 -1.682 0.638 1.00 85.81 94 LEU A N 1
ATOM 709 C CA . LEU A 1 94 ? 0.287 -2.585 -0.267 1.00 85.81 94 LEU A CA 1
ATOM 710 C C . LEU A 1 94 ? 0.310 -2.041 -1.701 1.00 85.81 94 LEU A C 1
ATOM 712 O O . LEU A 1 94 ? 1.383 -1.856 -2.261 1.00 85.81 94 LEU A O 1
ATOM 716 N N . LYS A 1 95 ? -0.847 -1.646 -2.252 1.00 87.62 95 LYS A N 1
ATOM 717 C CA . LYS A 1 95 ? -0.915 -1.072 -3.607 1.00 87.62 95 LYS A CA 1
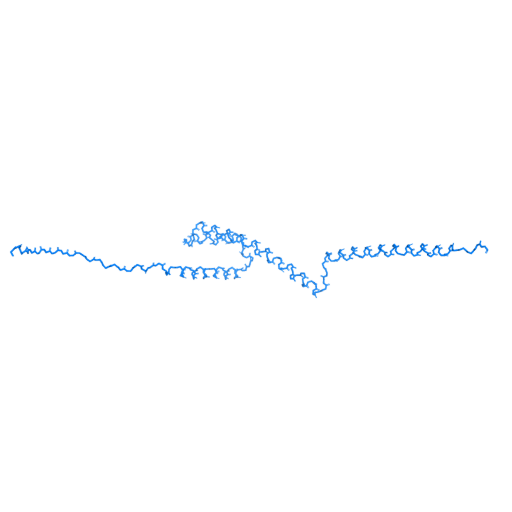ATOM 718 C C . LYS A 1 95 ? -0.102 0.224 -3.756 1.00 87.62 95 LYS A C 1
ATOM 720 O O . LYS A 1 95 ? 0.425 0.490 -4.833 1.00 87.62 95 LYS A O 1
ATOM 725 N N . LYS A 1 96 ? -0.002 1.048 -2.706 1.00 87.50 96 LYS A N 1
ATOM 726 C CA . LYS A 1 96 ? 0.879 2.229 -2.708 1.00 87.50 96 LYS A CA 1
ATOM 727 C C . LYS A 1 96 ? 2.353 1.832 -2.62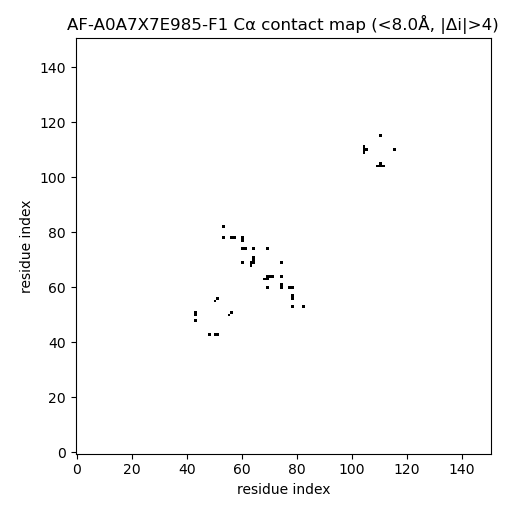7 1.00 87.50 96 LYS A C 1
ATOM 729 O O . LYS A 1 96 ? 3.156 2.412 -3.348 1.00 87.50 96 LYS A O 1
ATOM 734 N N . ALA A 1 97 ? 2.690 0.847 -1.795 1.00 86.88 97 ALA A N 1
ATOM 735 C CA . ALA A 1 97 ? 4.045 0.326 -1.669 1.00 86.88 97 ALA A CA 1
ATOM 736 C C . ALA A 1 97 ? 4.540 -0.268 -2.995 1.00 86.88 97 ALA A C 1
ATOM 738 O O . ALA A 1 97 ? 5.631 0.093 -3.416 1.00 86.88 97 ALA A O 1
ATOM 739 N N . ASP A 1 98 ? 3.729 -1.066 -3.699 1.00 83.88 98 ASP A N 1
ATOM 740 C CA . ASP A 1 98 ? 4.069 -1.610 -5.023 1.00 83.88 98 ASP A CA 1
ATOM 741 C C . ASP A 1 98 ? 4.404 -0.497 -6.030 1.00 83.88 98 ASP A C 1
ATOM 743 O O . ASP A 1 98 ? 5.427 -0.560 -6.708 1.00 83.88 98 ASP A O 1
ATOM 747 N N . VAL A 1 99 ? 3.585 0.561 -6.096 1.00 81.44 99 VAL A N 1
ATOM 748 C CA . VAL A 1 99 ? 3.816 1.704 -7.001 1.00 81.44 99 VAL A CA 1
ATOM 749 C C . VAL A 1 99 ? 5.076 2.486 -6.614 1.00 81.44 99 VAL A C 1
ATOM 751 O O . VAL A 1 99 ? 5.869 2.830 -7.488 1.00 81.44 99 VAL A O 1
ATOM 754 N N . SER A 1 100 ? 5.297 2.746 -5.322 1.00 82.88 100 SER A N 1
ATOM 755 C CA . SER A 1 100 ? 6.501 3.443 -4.849 1.00 82.88 100 SER A CA 1
ATOM 756 C C . SER A 1 100 ? 7.776 2.613 -5.015 1.00 82.88 100 SER A C 1
ATOM 758 O O . SER A 1 100 ? 8.814 3.176 -5.348 1.00 82.88 100 SER A O 1
ATOM 760 N N . LEU A 1 101 ? 7.711 1.292 -4.827 1.00 83.69 101 LEU A N 1
ATOM 761 C CA . LEU A 1 101 ? 8.826 0.377 -5.071 1.00 83.69 101 LEU A CA 1
ATOM 762 C C . LEU A 1 101 ? 9.134 0.280 -6.565 1.00 83.69 101 LEU A C 1
ATOM 764 O O . LEU A 1 101 ? 10.293 0.390 -6.940 1.00 83.69 101 LEU A O 1
ATOM 768 N N . HIS A 1 102 ? 8.121 0.142 -7.425 1.00 78.69 102 HIS A N 1
ATOM 769 C CA . HIS A 1 102 ? 8.314 0.096 -8.875 1.00 78.69 102 HIS A CA 1
ATOM 770 C C . HIS A 1 102 ? 8.933 1.397 -9.415 1.00 78.69 102 HIS A C 1
ATOM 772 O O . HIS A 1 102 ? 9.884 1.330 -10.189 1.00 78.69 102 HIS A O 1
ATOM 778 N N . GLY A 1 103 ? 8.484 2.563 -8.931 1.00 78.94 103 GLY A N 1
ATOM 779 C CA . GLY A 1 103 ? 9.129 3.849 -9.225 1.00 78.94 103 GLY A CA 1
ATOM 780 C C . GLY A 1 103 ? 10.583 3.903 -8.745 1.00 78.94 103 GLY A C 1
ATOM 781 O O . GLY A 1 103 ? 11.477 4.180 -9.537 1.00 78.94 103 GLY A O 1
ATOM 782 N N . ALA A 1 104 ? 10.848 3.534 -7.487 1.00 79.44 104 ALA A N 1
ATOM 783 C CA . ALA A 1 104 ? 12.208 3.510 -6.944 1.00 79.44 104 ALA A CA 1
ATOM 784 C C . ALA A 1 104 ? 13.137 2.519 -7.675 1.00 79.44 104 ALA A C 1
ATOM 786 O O . ALA A 1 104 ? 14.328 2.786 -7.818 1.00 79.44 104 ALA A O 1
ATOM 787 N N . TYR A 1 105 ? 12.617 1.387 -8.163 1.00 78.00 105 TYR A N 1
ATOM 788 C CA . TYR A 1 105 ? 13.377 0.456 -8.998 1.00 78.00 105 TYR A CA 1
ATOM 789 C C . TYR A 1 105 ? 13.703 1.064 -10.368 1.00 78.00 105 TYR A C 1
ATOM 791 O O . TYR A 1 105 ? 14.845 0.940 -10.806 1.00 78.00 105 TYR A O 1
ATOM 799 N N . GLN A 1 106 ? 12.771 1.784 -11.005 1.00 74.44 106 GLN A N 1
ATOM 800 C CA . GLN A 1 106 ? 13.047 2.523 -12.245 1.00 74.44 106 GLN A CA 1
ATOM 801 C C . GLN A 1 106 ? 14.091 3.636 -12.033 1.00 74.44 106 GLN A C 1
ATOM 803 O O . GLN A 1 106 ? 15.043 3.715 -12.809 1.00 74.44 106 GLN A O 1
ATOM 808 N N . ASP A 1 107 ? 13.991 4.418 -10.951 1.00 76.44 107 ASP A N 1
ATOM 809 C CA . ASP A 1 107 ? 14.977 5.451 -10.582 1.00 76.44 107 ASP A CA 1
ATOM 810 C C . ASP A 1 107 ? 16.381 4.865 -10.309 1.00 76.44 107 ASP A C 1
ATOM 812 O O . ASP A 1 107 ? 17.397 5.511 -10.566 1.00 76.44 107 ASP A O 1
ATOM 816 N N . LEU A 1 108 ? 16.450 3.622 -9.817 1.00 77.31 108 LEU A N 1
ATOM 817 C CA . LEU A 1 108 ? 17.690 2.858 -9.610 1.00 77.31 108 LEU A CA 1
ATOM 818 C C . LEU A 1 108 ? 18.178 2.108 -10.868 1.00 77.31 108 LEU A C 1
ATOM 820 O O . LEU A 1 108 ? 19.206 1.433 -10.807 1.00 77.31 108 LEU A O 1
ATOM 824 N N . GLY A 1 109 ? 17.467 2.195 -11.998 1.00 73.94 109 GLY A N 1
ATOM 825 C CA . GLY A 1 109 ? 17.801 1.487 -13.241 1.00 73.94 109 GLY A CA 1
ATOM 826 C C . GLY A 1 109 ? 17.563 -0.031 -13.204 1.00 73.94 109 GLY A C 1
ATOM 827 O O . GLY A 1 109 ? 18.123 -0.764 -14.018 1.00 73.94 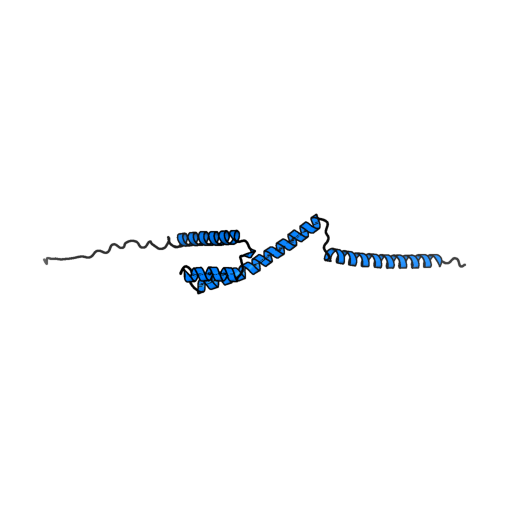109 GLY A O 1
ATOM 828 N N . LEU A 1 110 ? 16.754 -0.519 -12.261 1.00 75.31 110 LEU A N 1
ATOM 829 C CA . LEU A 1 110 ? 16.456 -1.934 -12.044 1.00 75.31 110 LEU A CA 1
ATOM 830 C C . LEU A 1 110 ? 15.136 -2.326 -12.727 1.00 75.31 110 LEU A C 1
ATOM 832 O O . LEU A 1 110 ? 14.062 -2.223 -12.136 1.00 75.31 110 LEU A O 1
ATOM 836 N N . SER A 1 111 ? 15.212 -2.809 -13.970 1.00 74.94 111 SER A N 1
ATOM 837 C CA . SER A 1 111 ? 14.053 -3.369 -14.681 1.00 74.94 111 SER A CA 1
ATOM 838 C C . SER A 1 111 ? 13.456 -4.577 -13.952 1.00 74.94 111 SER A C 1
ATOM 840 O O . SER A 1 111 ? 14.172 -5.439 -13.436 1.00 74.94 111 SER A O 1
ATOM 842 N N . THR A 1 112 ? 12.129 -4.685 -13.957 1.00 80.50 112 THR A N 1
ATOM 843 C CA . THR A 1 112 ? 11.421 -5.853 -13.428 1.00 80.50 112 THR A CA 1
ATOM 844 C C . THR A 1 112 ? 11.530 -7.058 -14.366 1.00 80.50 112 THR A C 1
ATOM 846 O O . THR A 1 112 ? 11.784 -6.938 -15.566 1.00 80.50 112 THR A O 1
ATOM 849 N N . LYS A 1 113 ? 11.273 -8.256 -13.826 1.00 80.00 113 LYS A N 1
ATOM 850 C CA . LYS A 1 113 ? 11.281 -9.512 -14.595 1.00 80.00 113 LYS A CA 1
ATOM 851 C C . LYS A 1 113 ? 10.291 -9.504 -15.771 1.00 80.00 113 LYS A C 1
ATOM 853 O O . LYS A 1 113 ? 10.609 -10.057 -16.814 1.00 80.00 113 LYS A O 1
ATOM 858 N N . GLY A 1 114 ? 9.134 -8.851 -15.620 1.00 81.88 114 GLY A N 1
ATOM 859 C CA . GLY A 1 114 ? 8.138 -8.740 -16.691 1.00 81.88 114 GLY A CA 1
ATOM 860 C C . GLY A 1 114 ? 8.597 -7.842 -17.843 1.00 81.88 114 GLY A C 1
ATOM 861 O O . GLY A 1 114 ? 8.438 -8.209 -19.001 1.00 81.88 114 GLY A O 1
ATOM 862 N N . GLU A 1 115 ? 9.233 -6.705 -17.543 1.00 79.75 115 GLU A N 1
ATOM 863 C CA . GLU A 1 115 ? 9.808 -5.814 -18.567 1.00 79.75 115 GLU A CA 1
ATOM 864 C C . GLU A 1 115 ? 10.951 -6.501 -19.338 1.00 79.75 115 GLU A C 1
ATOM 866 O O . GLU A 1 115 ? 11.074 -6.325 -20.549 1.00 79.75 115 GLU A O 1
ATOM 871 N N . LEU A 1 116 ? 11.742 -7.340 -18.655 1.00 85.31 116 LEU A N 1
ATOM 872 C CA . LEU A 1 116 ? 12.763 -8.195 -19.271 1.00 85.31 116 LEU A CA 1
ATOM 873 C C . LEU A 1 116 ? 12.166 -9.256 -20.210 1.00 85.31 116 LEU A C 1
ATOM 875 O O . LEU A 1 116 ? 12.650 -9.411 -21.329 1.00 85.31 116 LEU A O 1
ATOM 879 N N . GLU A 1 117 ? 11.112 -9.959 -19.789 1.00 88.06 117 GLU A N 1
ATOM 880 C CA . GLU A 1 117 ? 10.419 -10.961 -20.616 1.00 88.06 117 GLU A CA 1
ATOM 881 C C . GLU A 1 117 ? 9.757 -10.332 -21.855 1.00 88.06 117 GLU A C 1
ATOM 883 O O . GLU A 1 117 ? 9.828 -10.895 -22.952 1.00 88.06 117 GLU A O 1
ATOM 888 N N . ASP A 1 118 ? 9.175 -9.138 -21.712 1.00 90.62 118 ASP A N 1
ATOM 889 C CA . ASP A 1 118 ? 8.563 -8.393 -22.817 1.00 90.62 118 ASP A CA 1
ATOM 890 C C . ASP A 1 118 ? 9.623 -7.855 -23.801 1.00 90.62 118 ASP A C 1
ATOM 892 O O . ASP A 1 118 ? 9.450 -7.927 -25.023 1.00 90.62 118 ASP A O 1
ATOM 896 N N . MET A 1 119 ? 10.782 -7.406 -23.296 1.00 89.12 119 MET A N 1
ATOM 897 C CA . MET A 1 119 ? 11.954 -7.096 -24.124 1.00 89.12 119 MET A CA 1
ATOM 898 C C . MET A 1 119 ? 12.474 -8.324 -24.880 1.00 89.12 119 MET A C 1
ATOM 900 O O . MET A 1 119 ? 12.734 -8.219 -26.078 1.00 89.12 119 MET A O 1
ATOM 904 N N . GLU A 1 120 ? 12.602 -9.482 -24.228 1.00 93.44 120 GLU A N 1
ATOM 905 C CA . GLU A 1 120 ? 13.087 -10.716 -24.859 1.00 93.44 120 GLU A CA 1
ATOM 906 C C . GLU A 1 120 ? 12.131 -11.200 -25.964 1.00 93.44 120 GLU A C 1
ATOM 908 O O . GLU A 1 120 ? 12.559 -11.567 -27.060 1.00 93.44 120 GLU A O 1
ATOM 913 N N . PHE A 1 121 ? 10.817 -11.132 -25.727 1.00 95.56 121 PHE A N 1
ATOM 914 C CA . PHE A 1 121 ? 9.808 -11.464 -26.733 1.00 95.56 121 PHE A CA 1
ATOM 915 C C . PHE A 1 121 ? 9.854 -10.522 -27.947 1.00 95.56 121 PHE A C 1
ATOM 917 O O . PHE A 1 121 ? 9.741 -10.972 -29.092 1.00 95.56 121 PHE A O 1
ATOM 924 N N . ARG A 1 122 ? 10.069 -9.220 -27.719 1.00 95.19 122 ARG A N 1
ATOM 925 C CA . ARG A 1 122 ? 10.257 -8.226 -28.789 1.00 95.19 122 ARG A CA 1
ATOM 926 C C . ARG A 1 122 ? 11.570 -8.427 -29.548 1.00 95.19 122 ARG A C 1
ATOM 928 O O . ARG A 1 122 ? 11.583 -8.234 -30.763 1.00 95.19 122 ARG A O 1
ATOM 935 N N . LEU A 1 123 ? 12.639 -8.849 -28.868 1.00 96.62 123 LEU A N 1
ATOM 936 C CA . LEU A 1 123 ? 13.921 -9.185 -29.490 1.00 96.62 123 LEU A CA 1
ATOM 937 C C . LEU A 1 123 ? 13.767 -10.388 -30.430 1.00 96.62 123 LEU A C 1
ATOM 939 O O . LEU A 1 123 ? 14.064 -10.265 -31.615 1.00 96.62 123 LEU A O 1
ATOM 943 N N . ARG A 1 124 ? 13.167 -11.488 -29.955 1.00 95.94 124 ARG A N 1
ATOM 944 C CA . ARG A 1 124 ? 12.910 -12.693 -30.768 1.00 95.94 124 ARG A CA 1
ATOM 945 C C . ARG A 1 124 ? 12.031 -12.420 -31.998 1.00 95.94 124 ARG A C 1
ATOM 947 O O . ARG A 1 124 ? 12.234 -13.019 -33.052 1.00 95.94 124 ARG A O 1
ATOM 954 N N . GLN A 1 125 ? 11.081 -11.482 -31.910 1.00 96.00 125 GLN A N 1
ATOM 955 C CA . GLN A 1 125 ? 10.319 -11.020 -33.082 1.00 96.00 125 GLN A CA 1
ATOM 956 C C . GLN A 1 125 ? 11.164 -10.215 -34.081 1.00 96.00 125 GLN A C 1
ATOM 958 O O . GLN A 1 125 ? 10.952 -10.336 -35.288 1.00 96.00 125 GLN A O 1
ATOM 963 N N . LEU A 1 126 ? 12.094 -9.380 -33.608 1.00 96.56 126 LEU A N 1
ATOM 964 C CA . LEU A 1 126 ? 13.011 -8.632 -34.472 1.00 96.56 126 LEU A CA 1
ATOM 965 C C . LEU A 1 126 ? 13.996 -9.573 -35.172 1.00 96.56 126 LEU A C 1
ATOM 967 O O . LEU A 1 126 ? 14.120 -9.494 -36.389 1.00 96.56 126 LEU A O 1
ATOM 971 N N . GLU A 1 127 ? 14.606 -10.504 -34.439 1.00 96.25 127 GLU A N 1
ATOM 972 C CA . GLU A 1 127 ? 15.502 -11.542 -34.970 1.00 96.25 127 GLU A CA 1
ATOM 973 C C . GLU A 1 127 ? 14.827 -12.355 -36.083 1.00 96.25 127 GLU A C 1
ATOM 975 O O . GLU A 1 127 ? 15.359 -12.463 -37.186 1.00 96.25 127 GLU A O 1
ATOM 980 N N . HIS A 1 128 ? 13.608 -12.853 -35.844 1.00 96.31 128 HIS A N 1
ATOM 981 C CA . HIS A 1 128 ? 12.863 -13.606 -36.853 1.00 96.31 128 HIS A CA 1
ATOM 982 C C . HIS A 1 128 ? 12.520 -12.762 -38.094 1.00 96.31 128 HIS A C 1
ATOM 984 O O . HIS A 1 128 ? 12.601 -13.245 -39.223 1.00 96.31 128 HIS A O 1
ATOM 990 N N . ARG A 1 129 ? 12.174 -11.479 -37.915 1.00 95.56 129 ARG A N 1
ATOM 991 C CA . ARG A 1 129 ? 11.918 -10.565 -39.040 1.00 95.56 129 ARG A CA 1
ATOM 992 C C . ARG A 1 129 ? 13.179 -10.233 -39.834 1.00 95.56 129 ARG A C 1
ATOM 994 O O . ARG A 1 129 ? 13.069 -10.064 -41.043 1.00 95.56 129 ARG A O 1
ATOM 1001 N N . VAL A 1 130 ? 14.339 -10.138 -39.184 1.00 96.56 130 VAL A N 1
ATOM 1002 C CA . VAL A 1 130 ? 15.634 -9.953 -39.855 1.00 96.56 130 VAL A CA 1
ATOM 1003 C C . VAL A 1 130 ? 15.957 -11.185 -40.701 1.00 96.56 130 VAL A C 1
ATOM 1005 O O . VAL A 1 130 ? 16.129 -11.034 -41.904 1.00 96.56 130 VAL A O 1
ATOM 1008 N N . GLN A 1 131 ? 15.861 -12.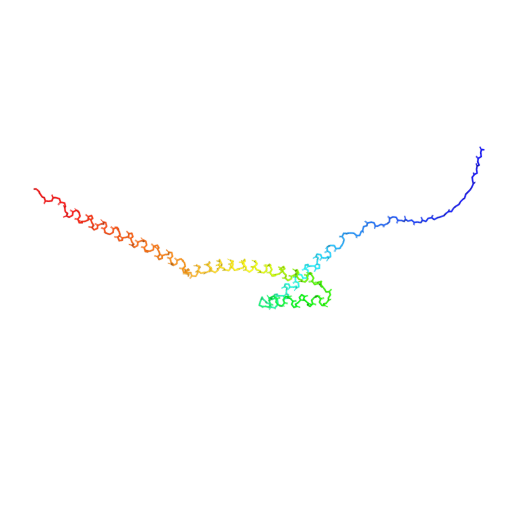395 -40.139 1.00 95.12 131 GLN A N 1
ATOM 1009 C CA . GLN A 1 131 ? 16.077 -13.652 -40.875 1.00 95.12 131 GLN A CA 1
ATOM 1010 C C . GLN A 1 131 ? 15.175 -13.796 -42.114 1.00 95.12 131 GLN A C 1
ATOM 1012 O O . GLN A 1 131 ? 15.621 -14.258 -43.162 1.00 95.12 131 GLN A O 1
ATOM 1017 N N . LEU A 1 132 ? 13.902 -13.387 -42.022 1.00 94.38 132 LEU A N 1
ATOM 1018 C CA . LEU A 1 132 ? 12.979 -13.401 -43.165 1.00 94.38 132 LEU A CA 1
ATOM 1019 C C . LEU A 1 132 ? 13.350 -12.379 -44.254 1.00 94.38 132 LEU A C 1
ATOM 1021 O O . LEU A 1 132 ? 13.086 -12.630 -45.428 1.00 94.38 132 LEU A O 1
ATOM 1025 N N . LEU A 1 133 ? 13.940 -11.237 -43.885 1.00 94.00 133 LEU A N 1
ATOM 1026 C CA . LEU A 1 133 ? 14.411 -10.224 -44.835 1.00 94.00 133 LEU A CA 1
ATOM 1027 C C . LEU A 1 133 ? 15.745 -10.624 -45.477 1.00 94.00 133 LEU A C 1
ATOM 1029 O O . LEU A 1 133 ? 15.905 -10.439 -46.679 1.00 94.00 133 LEU A O 1
ATOM 1033 N N . GLU A 1 134 ? 16.661 -11.213 -44.707 1.00 92.69 134 GLU A N 1
ATOM 1034 C CA . GLU A 1 134 ? 17.926 -11.778 -45.195 1.00 92.69 134 GLU A CA 1
ATOM 1035 C C . GLU A 1 134 ? 17.654 -12.894 -46.213 1.00 92.69 134 GLU A C 1
ATOM 1037 O O . GLU A 1 134 ? 18.082 -12.797 -47.360 1.00 92.69 134 GLU A O 1
ATOM 1042 N N . ALA A 1 135 ? 16.813 -13.874 -45.863 1.00 91.75 135 ALA A N 1
ATOM 1043 C CA . ALA A 1 135 ? 16.423 -14.946 -46.780 1.00 91.75 135 ALA A CA 1
ATOM 1044 C C . ALA A 1 135 ? 15.699 -14.434 -48.044 1.00 91.75 135 ALA A C 1
ATOM 1046 O O . ALA A 1 135 ? 15.842 -15.018 -49.118 1.00 91.75 135 ALA A O 1
ATOM 1047 N N . ALA A 1 136 ? 14.930 -13.343 -47.949 1.00 89.44 136 ALA A N 1
ATOM 1048 C CA . ALA A 1 136 ? 14.304 -12.717 -49.114 1.00 89.44 136 ALA A CA 1
ATOM 1049 C C . ALA A 1 136 ? 15.320 -11.984 -50.011 1.00 89.44 136 ALA A C 1
ATOM 1051 O O . ALA A 1 136 ? 15.173 -12.013 -51.233 1.00 89.44 136 ALA A O 1
ATOM 1052 N N . ALA A 1 137 ? 16.348 -11.360 -49.430 1.00 88.62 137 ALA A N 1
ATOM 1053 C CA . ALA A 1 137 ? 17.426 -10.704 -50.167 1.00 88.62 137 ALA A CA 1
ATOM 1054 C C . ALA A 1 137 ? 18.340 -11.723 -50.872 1.00 88.62 137 ALA A C 1
ATOM 1056 O O . ALA A 1 137 ? 18.649 -11.544 -52.050 1.00 88.62 137 ALA A O 1
ATOM 1057 N N . ASP A 1 138 ? 18.691 -12.827 -50.205 1.00 86.94 138 ASP A N 1
ATOM 1058 C CA . ASP A 1 138 ? 19.469 -13.926 -50.798 1.00 86.94 138 ASP A CA 1
ATOM 1059 C C . ASP A 1 138 ? 18.749 -14.541 -52.011 1.00 86.94 138 ASP A C 1
ATOM 1061 O O . ASP A 1 138 ? 19.361 -14.794 -53.052 1.00 86.94 138 ASP A O 1
ATOM 1065 N N . LEU A 1 139 ? 17.426 -14.729 -51.911 1.00 83.25 139 LEU A N 1
ATOM 1066 C CA . LEU A 1 139 ? 16.599 -15.198 -53.027 1.00 83.25 139 LEU A CA 1
ATOM 1067 C C . LEU A 1 139 ? 16.575 -14.201 -54.196 1.00 83.25 139 LEU A C 1
ATOM 1069 O O . LEU A 1 139 ? 16.628 -14.633 -55.344 1.00 83.25 139 LEU A O 1
ATOM 1073 N N . GLN A 1 140 ? 16.533 -12.891 -53.930 1.00 77.44 140 GLN A N 1
ATOM 1074 C CA . GLN A 1 140 ? 16.587 -11.858 -54.974 1.00 77.44 140 GLN A CA 1
ATOM 1075 C C . GLN A 1 140 ? 17.954 -11.825 -55.673 1.00 77.44 140 GLN A C 1
ATOM 1077 O O . GLN A 1 140 ? 18.004 -11.844 -56.902 1.00 77.44 140 GLN A O 1
ATOM 1082 N N . ALA A 1 141 ? 19.055 -11.879 -54.917 1.00 75.88 141 ALA A N 1
ATOM 1083 C CA . ALA A 1 141 ? 20.409 -11.924 -55.473 1.00 75.88 141 ALA A CA 1
ATOM 1084 C C . ALA A 1 141 ? 20.639 -13.175 -56.344 1.00 75.88 141 ALA A C 1
ATOM 1086 O O . ALA A 1 141 ? 21.220 -13.089 -57.428 1.00 75.88 141 ALA A O 1
ATOM 1087 N N . GLY A 1 142 ? 20.117 -14.332 -55.919 1.00 70.69 142 GLY A N 1
ATOM 1088 C CA . GLY A 1 142 ? 20.123 -15.558 -56.723 1.00 70.69 142 GLY A CA 1
ATOM 1089 C C . GLY A 1 142 ? 19.262 -15.483 -57.992 1.00 70.69 142 GLY A C 1
ATOM 1090 O O . GLY A 1 142 ? 19.502 -16.237 -58.933 1.00 70.69 142 GLY A O 1
ATOM 1091 N N . GLN A 1 143 ? 18.283 -14.574 -58.041 1.00 63.50 143 GLN A N 1
ATOM 1092 C CA . GLN A 1 143 ? 17.390 -14.386 -59.183 1.00 63.50 143 GLN A CA 1
ATOM 1093 C C . GLN A 1 143 ? 17.953 -13.384 -60.207 1.00 63.50 143 GLN A C 1
ATOM 1095 O O . GLN A 1 143 ? 17.815 -13.615 -61.407 1.00 63.50 143 GLN A O 1
ATOM 1100 N N . GLU A 1 144 ? 18.656 -12.332 -59.769 1.00 59.53 144 GLU A N 1
ATOM 1101 C CA . GLU A 1 144 ? 19.414 -11.440 -60.666 1.00 59.53 144 GLU A CA 1
ATOM 1102 C C . GLU A 1 144 ? 20.602 -12.163 -61.323 1.00 59.53 144 GLU A C 1
ATOM 1104 O O . GLU A 1 144 ? 20.831 -12.010 -62.523 1.00 59.53 144 GLU A O 1
ATOM 1109 N N . ALA A 1 145 ? 21.298 -13.034 -60.583 1.00 58.28 145 ALA A N 1
ATOM 1110 C CA . ALA A 1 145 ? 22.379 -13.876 -61.110 1.00 58.28 145 ALA A CA 1
ATOM 1111 C C . ALA A 1 145 ? 21.920 -14.946 -62.130 1.00 58.28 145 ALA A C 1
ATOM 1113 O O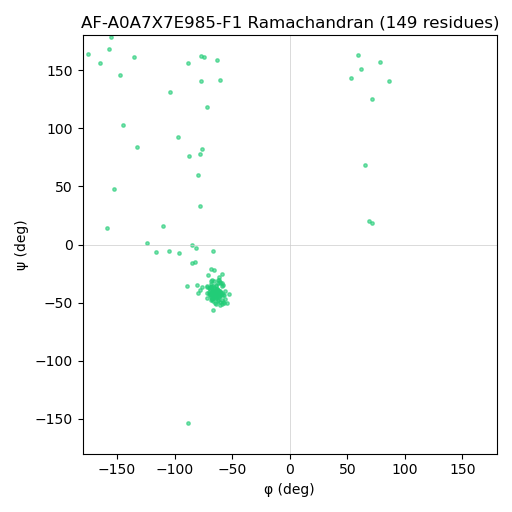 . ALA A 1 145 ? 22.758 -15.634 -62.712 1.00 58.28 145 ALA A O 1
ATOM 1114 N N . ALA A 1 146 ? 20.608 -15.089 -62.349 1.00 58.38 146 ALA A N 1
ATOM 1115 C CA . ALA A 1 146 ? 19.995 -15.962 -63.352 1.00 58.38 146 ALA A CA 1
ATOM 1116 C C . ALA A 1 146 ? 19.331 -15.177 -64.509 1.00 58.38 146 ALA A C 1
ATOM 1118 O O . ALA A 1 146 ? 18.517 -15.734 -65.250 1.00 58.38 146 ALA A O 1
ATOM 1119 N N . GLY A 1 147 ? 19.656 -13.884 -64.657 1.00 55.72 147 GLY A N 1
ATOM 1120 C CA . GLY A 1 147 ? 19.239 -13.049 -65.787 1.00 55.72 147 GLY A CA 1
ATOM 1121 C C . GLY A 1 147 ? 19.795 -13.526 -67.146 1.00 55.72 147 GLY A C 1
ATOM 1122 O O . GLY A 1 147 ? 20.777 -14.267 -67.189 1.00 55.72 147 GLY A O 1
ATOM 1123 N N . PRO A 1 148 ? 19.164 -13.141 -68.274 1.00 59.16 148 PRO A N 1
ATOM 1124 C CA . PRO A 1 148 ? 19.340 -13.835 -69.551 1.00 59.16 148 PRO A CA 1
ATOM 1125 C C . PRO A 1 148 ? 20.533 -13.342 -70.395 1.00 59.16 148 PRO A C 1
ATOM 1127 O O . PRO A 1 148 ? 20.343 -12.714 -71.435 1.00 59.16 148 PRO A O 1
ATOM 1130 N N . ASP A 1 149 ? 21.756 -13.718 -70.016 1.00 58.12 149 ASP A N 1
ATOM 1131 C CA . ASP A 1 149 ? 22.889 -13.778 -70.959 1.00 58.12 149 ASP A CA 1
ATOM 1132 C C . ASP A 1 149 ? 22.739 -15.050 -71.827 1.00 58.12 149 ASP A C 1
ATOM 1134 O O . ASP A 1 149 ? 23.280 -16.108 -71.492 1.00 58.12 149 ASP A O 1
ATOM 1138 N N . GLY A 1 150 ? 21.920 -14.990 -72.891 1.00 61.25 150 GLY A N 1
ATOM 1139 C CA . GLY A 1 150 ? 21.394 -16.213 -73.527 1.00 61.25 150 GLY A CA 1
ATOM 1140 C C . GLY A 1 150 ? 20.892 -16.178 -74.980 1.00 61.25 150 GLY A C 1
ATOM 1141 O O . GLY A 1 150 ? 20.263 -17.159 -75.374 1.00 61.25 150 GLY A O 1
ATOM 1142 N N . GLU A 1 151 ? 21.172 -15.135 -75.774 1.00 45.84 151 GLU A N 1
ATOM 1143 C CA . GLU A 1 151 ? 21.078 -15.143 -77.257 1.00 45.84 151 GLU A CA 1
ATOM 1144 C C . GLU A 1 151 ? 22.265 -14.394 -77.892 1.00 45.84 151 GLU A C 1
ATOM 1146 O O . GLU A 1 151 ? 22.655 -13.339 -77.340 1.00 45.84 151 GLU A O 1
#